Protein AF-U6DVC5-F1 (afdb_monomer_lite)

Foldseek 3Di:
DDPVCCPVDPVVNVVVCVVVPNDPVPDDPPPPDDDDDDDDDDDDPPPPCDPVNVVVVVVVVVVCCVVPPDPVVDDDDDDPQCVPHDDPDDVVVCVVVVD

InterPro domains:
  IPR000536 Nuclear hormone receptor, ligand-binding domain [PS51843] (52-99)
  IPR001628 Zinc finger, nuclear hormone receptor-type [PF00105] (1-24)
  IPR001628 Zinc finger, nuclear hormone receptor-type [PS51030] (1-29)
  IPR003078 Retinoic acid receptor [PR01292] (23-36)
  IPR003078 Retinoic acid receptor [PR01292] (45-69)
  IPR003078 Retinoic acid receptor [PR01292] (70-86)
  IPR003078 Retinoic acid receptor [PR01292] (92-99)
  IPR013088 Zinc finger, NHR/GATA-type [G3DSA:3.30.50.10] (1-49)
  IPR035500 Nuclear hormone receptor-like domain superfamily [G3DSA:1.10.565.10] (50-99)
  IPR035500 Nuclear hormone receptor-like domain superfamily [SSF48508] (23-89)

Radius of gyration: 23.31 Å; chains: 1; bounding box: 37×38×64 Å

Sequence (99 aa):
INKVTRNRCQYCRLQKCFEVGMSKESVRNDRNKKKKEAPKPECSESYTLTPEVGELIEKVRKAHQETFPALCQLGKYTTNNSSEQRVSLDIDLWDKFSE

Organism: Neovison vison (NCBI:txid452646)

pLDDT: mean 85.16, std 17.82, range [38.69, 98.31]

Structure (mmCIF, N/CA/C/O backbone):
data_AF-U6DVC5-F1
#
_entry.id   AF-U6DVC5-F1
#
loop_
_atom_site.group_PDB
_atom_site.id
_atom_site.type_symbol
_atom_site.label_atom_id
_atom_site.label_alt_id
_atom_site.label_comp_id
_atom_site.label_asym_id
_atom_site.label_entity_id
_atom_site.label_seq_id
_atom_site.pdbx_PDB_ins_code
_atom_site.Cartn_x
_atom_site.Cartn_y
_atom_site.Cartn_z
_atom_site.occupancy
_atom_site.B_iso_or_equiv
_atom_site.auth_seq_id
_atom_site.auth_comp_id
_atom_site.auth_asym_id
_atom_site.auth_atom_id
_atom_site.pdbx_PDB_model_num
ATOM 1 N N . ILE A 1 1 ? -18.863 11.795 18.314 1.00 87.81 1 ILE A N 1
ATOM 2 C CA . ILE A 1 1 ? -18.587 10.884 19.455 1.00 87.81 1 ILE A CA 1
ATOM 3 C C . ILE A 1 1 ? -18.697 11.672 20.754 1.00 87.81 1 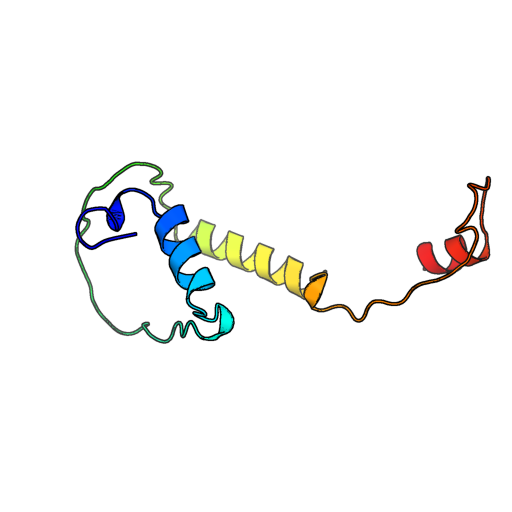ILE A C 1
ATOM 5 O O . ILE A 1 1 ? -17.981 12.651 20.902 1.00 87.81 1 ILE A O 1
ATOM 9 N N . ASN A 1 2 ? -19.597 11.290 21.662 1.00 89.38 2 ASN A N 1
ATOM 10 C CA . ASN A 1 2 ? -19.771 11.941 22.970 1.00 89.38 2 ASN A CA 1
ATOM 11 C C . ASN A 1 2 ? -19.732 10.905 24.113 1.00 89.38 2 ASN A C 1
ATOM 13 O O . ASN A 1 2 ? -19.668 9.704 23.850 1.00 89.38 2 ASN A O 1
ATOM 17 N N . LYS A 1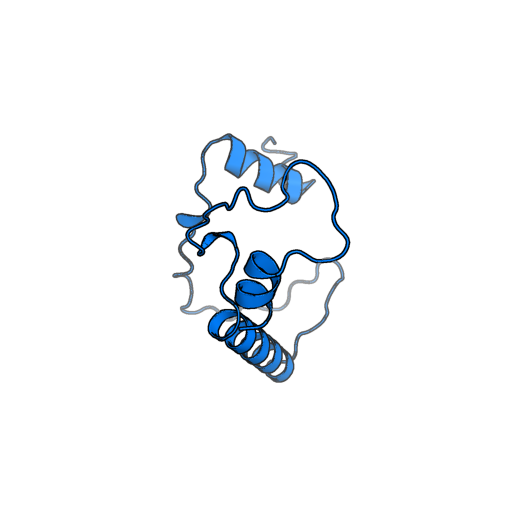 3 ? -19.760 11.350 25.380 1.00 89.75 3 LYS A N 1
ATOM 18 C CA . LYS A 1 3 ? -19.584 10.487 26.571 1.00 89.75 3 LYS A CA 1
ATOM 19 C C . LYS A 1 3 ? -20.498 9.254 26.580 1.00 89.75 3 LYS A C 1
ATOM 21 O O . LYS A 1 3 ? -20.047 8.183 26.974 1.00 89.75 3 LYS A O 1
ATOM 26 N N . VAL A 1 4 ? -21.740 9.401 26.122 1.00 91.75 4 VAL A N 1
ATOM 27 C CA . VAL A 1 4 ? -22.760 8.340 26.122 1.00 91.75 4 VAL A CA 1
ATOM 28 C C . VAL A 1 4 ? -22.612 7.419 24.909 1.00 91.75 4 VAL A C 1
ATOM 30 O O . VAL A 1 4 ? -22.729 6.205 25.023 1.00 91.75 4 VAL A O 1
ATOM 33 N N . THR A 1 5 ? -22.300 7.979 23.740 1.00 90.81 5 THR A N 1
ATOM 34 C CA . THR A 1 5 ? -22.298 7.243 22.460 1.00 90.81 5 THR A CA 1
ATOM 35 C C . THR A 1 5 ? -20.931 6.698 22.050 1.00 90.81 5 THR A C 1
ATOM 37 O O . THR A 1 5 ? -20.828 6.004 21.040 1.00 90.81 5 THR A O 1
ATOM 40 N N . ARG A 1 6 ? -19.867 6.981 22.813 1.00 90.56 6 ARG A N 1
ATOM 41 C CA . ARG A 1 6 ? -18.479 6.672 22.421 1.00 90.56 6 ARG A CA 1
ATOM 42 C C . ARG A 1 6 ? -18.174 5.202 22.137 1.00 90.56 6 ARG A C 1
ATOM 44 O O . ARG A 1 6 ? -17.233 4.939 21.402 1.00 90.56 6 ARG A O 1
ATOM 51 N N . ASN A 1 7 ? -18.938 4.270 22.702 1.00 92.19 7 ASN A N 1
ATOM 52 C CA . ASN A 1 7 ? -18.729 2.830 22.520 1.00 92.19 7 ASN A CA 1
ATOM 53 C C . ASN A 1 7 ? -19.692 2.203 21.499 1.00 92.19 7 ASN A C 1
ATOM 55 O O . ASN A 1 7 ? -19.617 1.007 21.260 1.00 92.19 7 ASN A O 1
ATOM 59 N N . ARG A 1 8 ? -20.589 2.993 20.891 1.00 94.81 8 ARG A N 1
ATOM 60 C CA . ARG A 1 8 ? -21.619 2.477 19.978 1.00 94.81 8 ARG A CA 1
ATOM 61 C C . ARG A 1 8 ? -21.057 2.007 18.634 1.00 94.81 8 ARG A C 1
ATOM 63 O O . ARG A 1 8 ? -21.640 1.132 18.013 1.00 94.81 8 ARG A O 1
ATOM 70 N N . CYS A 1 9 ? -19.950 2.589 18.176 1.00 93.88 9 CYS A N 1
ATOM 71 C CA . CYS A 1 9 ? -19.269 2.175 16.952 1.00 93.88 9 CYS A CA 1
ATOM 72 C C . CYS A 1 9 ? -17.759 2.398 17.087 1.00 93.88 9 CYS A C 1
ATOM 74 O O . CYS A 1 9 ? -17.308 3.527 17.308 1.00 93.88 9 CYS A O 1
ATOM 76 N N . GLN A 1 10 ? -16.983 1.321 16.947 1.00 93.44 10 GLN A N 1
ATOM 77 C CA . GLN A 1 10 ? -15.521 1.357 17.045 1.00 93.44 10 GLN A CA 1
ATOM 78 C C . GLN A 1 10 ? -14.902 2.189 15.914 1.00 93.44 10 GLN A C 1
ATOM 80 O O . GLN A 1 10 ? -14.058 3.043 16.186 1.00 93.44 10 GLN A O 1
ATOM 85 N N . TYR A 1 11 ? -15.386 2.021 14.677 1.00 94.69 11 TYR A N 1
ATOM 86 C CA . TYR A 1 11 ? -14.941 2.805 13.522 1.00 94.69 11 TYR A CA 1
ATOM 87 C C . TYR A 1 11 ? -15.171 4.307 13.733 1.00 94.69 11 TYR A C 1
ATOM 89 O O . TYR A 1 11 ? -14.234 5.089 13.617 1.00 94.69 11 TYR A O 1
ATOM 97 N N . CYS A 1 12 ? -16.372 4.723 14.155 1.00 94.12 12 CYS A N 1
ATOM 98 C CA . CYS A 1 12 ? -16.662 6.140 14.408 1.00 94.12 12 CYS A CA 1
ATOM 99 C C . CYS A 1 12 ? -15.790 6.734 15.525 1.00 94.12 12 CYS A C 1
ATOM 101 O O . CYS A 1 12 ? -15.471 7.923 15.499 1.00 94.12 12 CYS A O 1
ATOM 103 N N . ARG A 1 13 ? -15.414 5.928 16.525 1.00 94.69 13 ARG A N 1
ATOM 104 C CA . ARG A 1 13 ? -14.493 6.357 17.581 1.00 94.69 13 ARG A CA 1
ATOM 105 C C . ARG A 1 13 ? -13.082 6.561 17.037 1.00 94.69 13 ARG A C 1
ATOM 107 O O . ARG A 1 13 ? -12.497 7.605 17.305 1.00 94.69 13 ARG A O 1
ATOM 114 N N . LEU A 1 14 ? -12.568 5.594 16.279 1.00 92.88 14 LEU A N 1
ATOM 115 C CA . LEU A 1 14 ? -11.237 5.659 15.678 1.00 92.88 14 LEU A CA 1
ATOM 116 C C . LEU A 1 14 ? -11.131 6.799 14.654 1.00 92.88 14 LEU A C 1
ATOM 118 O O . LEU A 1 14 ? -10.180 7.573 14.703 1.00 92.88 14 LEU A O 1
ATOM 122 N N . GLN A 1 15 ? -12.145 6.970 13.806 1.00 93.88 15 GLN A N 1
ATOM 123 C CA . GLN A 1 15 ? -12.236 8.083 12.861 1.00 93.88 15 GLN A CA 1
ATOM 124 C C . GLN A 1 15 ? -12.139 9.428 13.587 1.00 93.88 15 GLN A C 1
ATOM 126 O O . GLN A 1 15 ? -11.351 10.288 13.198 1.00 93.88 15 GLN A O 1
ATOM 131 N N . LYS A 1 16 ? -12.862 9.588 14.709 1.00 94.12 16 LYS A N 1
ATOM 132 C CA . LYS A 1 16 ? -12.789 10.823 15.495 1.00 94.12 16 LYS A CA 1
ATOM 133 C C . LYS A 1 16 ? -11.402 11.066 16.089 1.00 94.12 16 LYS A C 1
ATOM 135 O O . LYS A 1 16 ? -10.999 12.219 16.191 1.00 94.12 16 LYS A O 1
ATOM 140 N N . CYS A 1 17 ? -10.684 10.015 16.488 1.00 93.25 17 CYS A N 1
ATOM 141 C CA . CYS A 1 17 ? -9.302 10.126 16.958 1.00 93.25 17 CYS A CA 1
ATOM 142 C C . CYS A 1 17 ? -8.384 10.701 15.870 1.00 93.25 17 CYS A C 1
ATOM 144 O O . CYS A 1 17 ? -7.619 11.621 16.154 1.00 93.25 17 CYS A O 1
ATOM 146 N N . PHE A 1 18 ? -8.504 10.226 14.628 1.00 94.19 18 PHE A N 1
ATOM 147 C CA . PHE A 1 18 ? -7.728 10.772 13.512 1.00 94.19 18 PHE A CA 1
ATOM 148 C C . PHE A 1 18 ? -8.130 12.212 13.166 1.00 94.19 18 PHE A C 1
ATOM 150 O O . PHE A 1 18 ? -7.257 13.055 12.989 1.00 94.19 18 PHE A O 1
ATOM 157 N N . GLU A 1 19 ? -9.427 12.533 13.158 1.00 95.44 19 GLU A N 1
ATOM 158 C CA . GLU A 1 19 ? -9.918 13.898 12.891 1.00 95.44 19 GLU A CA 1
ATOM 159 C C . GLU A 1 19 ? -9.378 14.949 13.868 1.00 95.44 19 GLU A C 1
ATOM 161 O O . GLU A 1 19 ? -9.186 16.099 13.486 1.00 95.44 19 GLU A O 1
ATOM 166 N N . VAL A 1 20 ? -9.159 14.584 15.137 1.00 94.69 20 VAL A N 1
ATOM 167 C CA . VAL A 1 20 ? -8.604 15.507 16.144 1.00 94.69 20 VAL A CA 1
ATOM 168 C C . VAL A 1 20 ? -7.070 15.539 16.146 1.00 94.69 20 VAL A C 1
ATOM 170 O O . VAL A 1 20 ? -6.480 16.138 17.041 1.00 94.69 20 VAL A O 1
ATOM 173 N N . GLY A 1 21 ? -6.422 14.899 15.167 1.00 93.44 21 GLY A N 1
ATOM 174 C CA . GLY A 1 21 ? -4.973 14.946 14.973 1.00 93.44 21 GLY A CA 1
ATOM 175 C C . GLY A 1 21 ? -4.177 13.919 15.779 1.00 93.44 21 GLY A C 1
ATOM 176 O O . GLY A 1 21 ? -2.973 14.094 15.956 1.00 93.44 21 GLY A O 1
ATOM 177 N N . MET A 1 22 ? -4.801 12.842 16.278 1.00 93.75 22 MET A N 1
ATOM 178 C CA . MET A 1 22 ? -4.021 11.742 16.859 1.00 93.75 22 MET A CA 1
ATOM 179 C C . MET A 1 22 ? -3.212 11.048 15.758 1.00 93.75 22 MET A C 1
ATOM 181 O O . MET A 1 22 ? -3.782 10.494 14.819 1.00 93.75 22 MET A O 1
ATOM 185 N N . SER A 1 23 ? -1.885 11.052 15.886 1.00 89.69 23 SER A N 1
ATOM 186 C CA . SER A 1 23 ? -0.985 10.356 14.959 1.00 89.69 23 SER A CA 1
ATOM 187 C C . SER A 1 23 ? -1.052 8.842 15.172 1.00 89.69 23 SER A C 1
ATOM 189 O O . SER A 1 23 ? -0.957 8.346 16.299 1.00 89.69 23 SER A O 1
ATOM 191 N N . LYS A 1 24 ? -1.173 8.103 14.064 1.00 87.25 24 LYS A N 1
ATOM 192 C CA . LYS A 1 24 ? -1.134 6.635 14.045 1.00 87.25 24 LYS A CA 1
ATOM 193 C C . LYS A 1 24 ? 0.248 6.110 14.450 1.00 87.25 24 LYS A C 1
ATOM 195 O O . LYS A 1 24 ? 0.357 5.079 15.103 1.00 87.25 24 LYS A O 1
ATOM 200 N N . GLU A 1 25 ? 1.291 6.844 14.092 1.00 84.06 25 GLU A N 1
ATOM 201 C CA . GLU A 1 25 ? 2.702 6.521 14.309 1.00 84.06 25 GLU A CA 1
ATOM 202 C C . GLU A 1 25 ? 3.116 6.721 15.775 1.00 84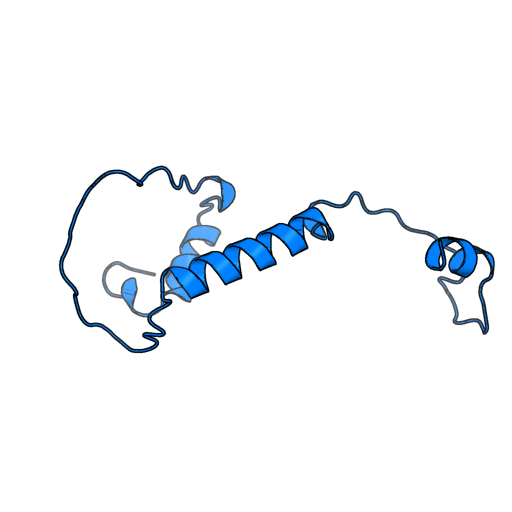.06 25 GLU A C 1
ATOM 204 O O . GLU A 1 25 ? 4.076 6.118 16.243 1.00 84.06 25 GLU A O 1
ATOM 209 N N . SER A 1 26 ? 2.365 7.535 16.526 1.00 81.56 26 SER A N 1
ATOM 210 C CA . SER A 1 26 ? 2.619 7.822 17.945 1.00 81.56 26 SER A CA 1
ATOM 211 C C . SER A 1 26 ? 2.112 6.729 18.899 1.00 81.56 26 SER A C 1
ATOM 213 O O . SER A 1 26 ? 2.276 6.839 20.118 1.00 81.56 26 SER A O 1
ATOM 215 N N . VAL A 1 27 ? 1.488 5.669 18.373 1.00 78.19 27 VAL A N 1
ATOM 216 C CA . VAL A 1 27 ? 1.021 4.529 19.169 1.00 78.19 27 VAL A CA 1
ATOM 217 C C . VAL A 1 27 ? 2.226 3.710 19.633 1.00 78.19 27 VAL A C 1
ATOM 219 O O . VAL A 1 27 ? 2.795 2.919 18.887 1.00 78.19 27 VAL A O 1
ATOM 222 N N . ARG A 1 28 ? 2.610 3.879 20.900 1.00 75.12 28 ARG A N 1
ATOM 223 C CA . ARG A 1 28 ? 3.636 3.055 21.547 1.00 75.12 28 ARG A CA 1
ATOM 224 C C . ARG A 1 28 ? 3.038 1.734 22.020 1.00 75.12 28 ARG A C 1
ATOM 226 O O . ARG A 1 28 ? 2.104 1.732 22.820 1.00 75.12 28 ARG A O 1
ATOM 233 N N . ASN A 1 29 ? 3.608 0.615 21.577 1.00 61.97 29 ASN A N 1
ATOM 234 C CA . ASN A 1 29 ? 3.202 -0.730 21.999 1.00 61.97 29 ASN A CA 1
ATOM 235 C C . ASN A 1 29 ? 3.949 -1.210 23.266 1.00 61.97 29 ASN A C 1
ATOM 237 O O . ASN A 1 29 ? 4.055 -2.402 23.528 1.00 61.97 29 ASN A O 1
ATOM 241 N N . ASP A 1 30 ? 4.470 -0.287 24.082 1.00 58.12 30 ASP A N 1
ATOM 242 C CA . ASP A 1 30 ? 5.360 -0.587 25.220 1.00 58.12 30 ASP A CA 1
ATOM 243 C C . ASP A 1 30 ? 4.660 -1.250 26.424 1.00 58.12 30 ASP A C 1
ATOM 245 O O . ASP A 1 30 ? 5.252 -1.437 27.489 1.00 58.12 30 ASP A O 1
ATOM 249 N N . ARG A 1 31 ? 3.388 -1.637 26.296 1.00 58.00 31 ARG A N 1
ATOM 250 C CA . ARG A 1 31 ? 2.621 -2.280 27.371 1.00 58.00 31 ARG A CA 1
ATOM 251 C C . ARG A 1 31 ? 2.714 -3.806 27.336 1.00 58.00 31 ARG A C 1
ATOM 253 O O . ARG A 1 31 ? 1.723 -4.499 27.528 1.00 58.00 31 ARG A O 1
ATOM 260 N N . ASN A 1 32 ? 3.931 -4.337 27.250 1.00 59.28 32 ASN A N 1
ATOM 261 C CA . ASN A 1 32 ? 4.195 -5.743 27.555 1.00 59.28 32 ASN A CA 1
ATOM 262 C C . ASN A 1 32 ? 5.038 -5.882 28.827 1.00 59.28 32 ASN A C 1
ATOM 264 O O . ASN A 1 32 ? 6.219 -6.213 28.783 1.00 59.28 32 ASN A O 1
ATOM 268 N N . LYS A 1 33 ? 4.398 -5.703 29.993 1.00 54.12 33 LYS A N 1
ATOM 269 C CA . LYS A 1 33 ? 4.786 -6.431 31.213 1.00 54.12 33 LYS A CA 1
ATOM 270 C C . LYS A 1 33 ? 3.627 -6.539 32.212 1.00 54.12 33 LYS A C 1
ATOM 272 O O . LYS A 1 33 ? 3.228 -5.563 32.833 1.00 54.12 33 LYS A O 1
ATOM 277 N N . LYS A 1 34 ? 3.197 -7.793 32.400 1.00 53.53 34 LYS A N 1
ATOM 278 C CA . LYS A 1 34 ? 2.433 -8.359 33.527 1.00 53.53 34 LYS A CA 1
ATOM 279 C C . LYS A 1 34 ? 0.999 -7.847 33.722 1.00 53.53 34 LYS A C 1
ATOM 281 O O . LYS A 1 34 ? 0.788 -6.823 34.358 1.00 53.53 34 LYS A O 1
ATOM 286 N N . LYS A 1 35 ? 0.026 -8.687 33.350 1.00 45.22 35 LYS A N 1
ATOM 287 C CA . LYS A 1 35 ? -1.084 -9.107 34.230 1.00 45.22 35 LYS A CA 1
ATOM 288 C C . LYS A 1 35 ? -1.799 -10.323 33.627 1.00 45.22 35 LYS A C 1
ATOM 290 O O . LYS A 1 35 ? -2.275 -10.265 32.502 1.00 45.22 35 LYS A O 1
ATOM 295 N N . LYS A 1 36 ? -1.843 -11.425 34.388 1.00 60.56 36 LYS A N 1
ATOM 296 C CA . LYS A 1 36 ? -2.867 -12.468 34.236 1.00 60.56 36 LYS A CA 1
ATOM 297 C C . LYS A 1 36 ? -4.214 -11.780 34.466 1.00 60.56 36 LYS A C 1
ATOM 299 O O . LYS A 1 36 ? -4.405 -11.281 35.569 1.00 60.56 36 LYS A O 1
ATOM 304 N N . GLU A 1 37 ? -5.125 -11.775 33.501 1.00 43.84 37 GLU A N 1
ATOM 305 C CA . GLU A 1 37 ? -6.542 -11.537 33.793 1.00 43.84 37 GLU A CA 1
ATOM 306 C C . GLU A 1 37 ? -7.441 -12.495 33.011 1.00 43.84 37 GLU A C 1
ATOM 308 O O . GLU A 1 37 ? -7.160 -12.874 31.877 1.00 43.84 37 GLU A O 1
ATOM 313 N N . ALA A 1 38 ? -8.473 -12.930 33.731 1.00 46.69 38 ALA A N 1
ATOM 314 C CA . ALA A 1 38 ? -9.448 -13.966 33.434 1.00 46.69 38 ALA A CA 1
ATOM 315 C C . ALA A 1 38 ? -10.299 -13.679 32.177 1.00 46.69 38 ALA A C 1
ATOM 317 O O . ALA A 1 38 ? -10.432 -12.520 31.777 1.00 46.69 38 ALA A O 1
ATOM 318 N N . PRO A 1 39 ? -10.924 -14.709 31.572 1.00 41.75 39 PRO A N 1
ATOM 319 C CA . PRO A 1 39 ? -11.717 -14.530 30.364 1.00 41.75 39 PRO A CA 1
ATOM 320 C C . PRO A 1 39 ? -13.013 -13.773 30.687 1.00 41.75 39 PRO A C 1
ATOM 322 O O . PRO A 1 39 ? -13.845 -14.247 31.459 1.00 41.75 39 PRO A O 1
ATOM 325 N N . LYS A 1 40 ? -13.192 -12.591 30.086 1.00 41.41 40 LYS A N 1
ATOM 326 C CA . LYS A 1 40 ? -14.500 -11.929 29.976 1.00 41.41 40 LYS A CA 1
ATOM 327 C C . LYS A 1 40 ? -15.134 -12.293 28.630 1.00 41.41 40 LYS A C 1
ATOM 329 O O . LYS A 1 40 ? -14.437 -12.221 27.619 1.00 41.41 40 LYS A O 1
ATOM 334 N N . PRO A 1 41 ? -16.427 -12.651 28.597 1.00 50.78 41 PRO A N 1
ATOM 335 C CA . PRO A 1 41 ? -17.113 -13.000 27.365 1.00 50.78 41 PRO A CA 1
ATOM 336 C C . PRO A 1 41 ? -17.770 -11.750 26.774 1.00 50.78 41 PRO A C 1
ATOM 338 O O . PRO A 1 41 ? -18.690 -11.240 27.394 1.00 50.78 41 PRO A O 1
ATOM 341 N N . GLU A 1 42 ? -17.354 -11.275 25.594 1.00 40.97 42 GLU A N 1
ATOM 342 C CA . GLU A 1 42 ? -18.222 -10.474 24.711 1.00 40.97 42 GLU A CA 1
ATOM 343 C C . GLU A 1 42 ? -17.915 -10.724 23.220 1.00 40.97 42 GLU A C 1
ATOM 345 O O . GLU A 1 42 ? -16.812 -10.488 22.739 1.00 40.97 42 GLU A O 1
ATOM 350 N N . CYS A 1 43 ? -18.960 -11.197 22.530 1.00 38.69 43 CYS A N 1
ATOM 351 C CA . CYS A 1 43 ? -19.288 -11.070 21.106 1.00 38.69 43 CYS A CA 1
ATOM 352 C C . CYS A 1 43 ? -18.261 -11.516 20.037 1.00 38.69 43 CYS A C 1
ATOM 354 O O . CYS A 1 43 ? -17.644 -10.693 19.369 1.00 38.69 43 CYS A O 1
ATOM 356 N N . SER A 1 44 ? -18.197 -12.842 19.839 1.00 49.69 44 SER A N 1
ATOM 357 C CA . SER A 1 44 ? -18.130 -13.580 18.554 1.00 49.69 44 SER A CA 1
ATOM 358 C C . SER A 1 44 ? -17.594 -12.797 17.344 1.00 49.69 44 SER A C 1
ATOM 360 O O . SER A 1 44 ? -18.358 -12.190 16.602 1.00 49.69 44 SER A O 1
ATOM 362 N N . GLU A 1 45 ? -16.285 -12.776 17.125 1.00 44.12 45 GLU A N 1
ATOM 363 C CA . GLU A 1 45 ? -15.621 -13.777 16.284 1.00 44.12 45 GLU A CA 1
ATOM 364 C C . GLU A 1 45 ? -14.417 -14.362 17.042 1.00 44.12 45 GLU A C 1
ATOM 366 O O . GLU A 1 45 ? -13.275 -13.939 16.883 1.00 44.12 45 GLU A O 1
ATOM 371 N N . SER A 1 46 ? -14.664 -15.312 17.951 1.00 49.41 46 SER A N 1
ATOM 372 C CA . SER A 1 46 ? -13.585 -15.979 18.685 1.00 49.41 46 SER A CA 1
ATOM 373 C C . SER A 1 46 ? -12.945 -17.058 17.812 1.00 49.41 46 SER A C 1
ATOM 375 O O . SER A 1 46 ? -13.061 -18.252 18.098 1.00 49.41 46 SER A O 1
ATOM 377 N N . TYR A 1 47 ? -12.253 -16.658 16.746 1.00 62.66 47 TYR A N 1
ATOM 378 C CA . TYR A 1 47 ? -11.189 -17.511 16.240 1.00 62.66 47 TYR A CA 1
ATOM 379 C C . TYR A 1 47 ? -10.100 -17.469 17.316 1.00 62.66 47 TYR A C 1
ATOM 381 O O . TYR A 1 47 ? -9.345 -16.510 17.468 1.00 62.66 47 TYR A O 1
ATOM 389 N N . THR A 1 48 ? -10.105 -18.473 18.188 1.00 69.88 48 THR A N 1
ATOM 390 C CA . THR A 1 48 ? -9.003 -18.657 19.124 1.00 69.88 48 THR A CA 1
ATOM 391 C C . THR A 1 48 ? -7.796 -19.025 18.273 1.00 69.88 48 THR A C 1
ATOM 393 O O . THR A 1 48 ? -7.629 -20.172 17.871 1.00 69.88 48 THR A O 1
ATOM 396 N N . LEU A 1 49 ? -6.984 -18.027 17.906 1.00 77.44 49 LEU A N 1
ATOM 397 C CA . LEU A 1 49 ? -5.689 -18.294 17.295 1.00 77.44 49 LEU A CA 1
ATOM 398 C C . LEU A 1 49 ? -4.899 -19.113 18.300 1.00 77.44 49 LEU A C 1
ATOM 400 O O . LEU A 1 49 ? -4.563 -18.626 19.384 1.00 77.44 49 LEU A O 1
ATOM 404 N N . THR A 1 50 ? -4.611 -20.360 17.948 1.00 88.50 50 THR A N 1
ATOM 405 C CA . THR A 1 50 ? -3.623 -21.114 18.702 1.00 88.50 50 THR A CA 1
ATOM 406 C C . THR A 1 50 ? -2.283 -20.380 18.590 1.00 88.50 50 THR A C 1
ATOM 408 O O . THR A 1 50 ? -2.020 -19.720 17.574 1.00 88.50 50 THR A O 1
ATOM 411 N N . PRO A 1 51 ? -1.415 -20.469 19.612 1.00 90.38 51 PRO A N 1
ATOM 412 C CA . PRO A 1 51 ? -0.083 -19.872 19.549 1.00 90.38 51 PRO A CA 1
ATOM 413 C C . PRO A 1 51 ? 0.691 -20.288 18.289 1.00 90.38 51 PRO A C 1
ATOM 415 O O . PRO A 1 51 ? 1.363 -19.463 17.679 1.00 90.38 51 PRO A O 1
ATOM 418 N N . GLU A 1 52 ? 0.513 -21.538 17.857 1.00 92.94 52 GLU A N 1
ATOM 419 C CA . GLU A 1 52 ? 1.118 -22.109 16.649 1.00 92.94 52 GLU A CA 1
ATOM 420 C C . GLU A 1 52 ? 0.640 -21.417 15.362 1.00 92.94 52 GLU A C 1
ATOM 422 O O . GLU A 1 52 ? 1.454 -21.038 14.520 1.00 92.94 52 GLU A O 1
ATOM 427 N N . VAL A 1 53 ? -0.672 -21.192 15.213 1.00 93.19 53 VAL A N 1
ATOM 428 C CA . VAL A 1 53 ? -1.223 -20.475 14.049 1.00 93.19 53 VAL A CA 1
ATOM 429 C C . VAL A 1 53 ? -0.780 -19.011 14.065 1.00 93.19 53 VAL A C 1
ATOM 431 O O . VAL A 1 53 ? -0.450 -18.460 13.016 1.00 93.19 53 VAL A O 1
ATOM 434 N N . GLY A 1 54 ? -0.710 -18.385 15.244 1.00 92.25 54 GLY A N 1
ATOM 435 C CA . GLY A 1 54 ? -0.172 -17.031 15.395 1.00 92.25 54 GLY A CA 1
ATOM 436 C C . GLY A 1 54 ? 1.284 -16.918 14.932 1.00 92.25 54 GLY A C 1
ATOM 437 O O . GLY A 1 54 ? 1.630 -15.983 14.210 1.00 92.25 54 GLY A O 1
ATOM 438 N N . GLU A 1 55 ? 2.125 -17.894 15.284 1.00 95.31 55 GLU A N 1
ATOM 439 C CA . GLU A 1 55 ? 3.520 -17.951 14.836 1.00 95.31 55 GLU A CA 1
ATOM 440 C C . GLU A 1 55 ? 3.626 -18.142 13.317 1.00 95.31 55 GLU A C 1
ATOM 442 O O . GLU A 1 55 ? 4.439 -17.485 12.664 1.00 95.31 55 GLU A O 1
ATOM 447 N N . LEU A 1 56 ? 2.786 -19.002 12.735 1.00 96.12 56 LEU A N 1
ATOM 448 C CA . LEU A 1 56 ? 2.740 -19.203 11.288 1.00 96.12 56 LEU A CA 1
ATOM 449 C C . LEU A 1 56 ? 2.351 -17.916 10.547 1.00 96.12 56 LEU A C 1
ATOM 451 O O . LEU A 1 56 ? 3.023 -17.543 9.584 1.00 96.12 56 LEU A O 1
ATOM 455 N N . ILE A 1 57 ? 1.310 -17.216 11.011 1.00 96.00 57 ILE A N 1
ATOM 456 C CA . ILE A 1 57 ? 0.887 -15.928 10.443 1.00 96.00 57 ILE A CA 1
ATOM 457 C C . ILE A 1 57 ? 2.047 -14.933 10.480 1.00 96.00 57 ILE A C 1
ATOM 459 O O . ILE A 1 57 ? 2.326 -14.278 9.478 1.00 96.00 57 ILE A O 1
ATOM 463 N N . GLU A 1 58 ? 2.752 -14.842 11.608 1.00 96.25 58 GLU A N 1
ATOM 464 C CA . GLU A 1 58 ? 3.866 -13.911 11.764 1.00 96.25 58 GLU A CA 1
ATOM 465 C C . GLU A 1 58 ? 5.046 -14.255 10.845 1.00 96.25 58 GLU A C 1
ATOM 467 O O . GLU A 1 58 ? 5.606 -13.361 10.207 1.00 96.25 58 GLU A O 1
ATOM 472 N N . LYS A 1 59 ? 5.381 -15.544 10.699 1.00 97.94 59 LYS A N 1
ATOM 473 C CA . LYS A 1 59 ? 6.415 -16.009 9.760 1.00 97.94 59 LYS A CA 1
ATOM 474 C C . LYS A 1 59 ? 6.081 -15.634 8.319 1.00 97.94 59 LYS A C 1
ATOM 476 O O . LYS A 1 59 ? 6.928 -15.071 7.630 1.00 97.94 59 LYS A O 1
ATOM 481 N N . VAL A 1 60 ? 4.852 -15.902 7.874 1.00 98.25 60 VAL A N 1
ATOM 482 C CA . VAL A 1 60 ? 4.406 -15.579 6.508 1.00 98.25 60 VAL A CA 1
ATOM 483 C C . VAL A 1 60 ? 4.379 -14.068 6.288 1.00 98.25 60 VAL A C 1
ATOM 485 O O . VAL A 1 60 ? 4.910 -13.579 5.291 1.00 98.25 60 VAL A O 1
ATOM 488 N N . ARG A 1 61 ? 3.821 -13.311 7.241 1.00 97.44 61 ARG A N 1
ATOM 489 C CA . ARG A 1 61 ? 3.776 -11.844 7.201 1.00 97.44 61 ARG A CA 1
ATOM 490 C C . ARG A 1 61 ? 5.180 -11.253 7.080 1.00 97.44 61 ARG A C 1
ATOM 492 O O . ARG A 1 61 ? 5.388 -10.352 6.270 1.00 97.44 61 ARG A O 1
ATOM 499 N N . LYS A 1 62 ? 6.132 -11.756 7.870 1.00 97.69 62 LYS A N 1
ATOM 500 C CA . LYS A 1 62 ? 7.527 -11.311 7.851 1.00 97.69 62 LYS A CA 1
ATOM 501 C C . LYS A 1 62 ? 8.208 -11.651 6.525 1.00 97.69 62 LYS A C 1
ATOM 503 O O . LYS A 1 62 ? 8.738 -10.747 5.891 1.00 97.69 62 LYS A O 1
ATOM 508 N N . ALA A 1 63 ? 8.116 -12.901 6.070 1.00 98.31 63 ALA A N 1
ATOM 509 C CA . ALA A 1 63 ? 8.698 -13.322 4.796 1.00 98.31 63 ALA A CA 1
ATOM 510 C C . ALA A 1 63 ? 8.167 -12.487 3.617 1.00 98.31 63 ALA A C 1
ATOM 512 O O . ALA A 1 63 ? 8.943 -12.062 2.764 1.00 98.31 63 ALA A O 1
ATOM 513 N N . HIS A 1 64 ? 6.864 -12.180 3.598 1.00 98.31 64 HIS A N 1
ATOM 514 C CA . HIS A 1 64 ? 6.273 -11.292 2.596 1.00 98.31 64 HIS A CA 1
ATOM 515 C C . HIS A 1 64 ? 6.863 -9.877 2.654 1.00 98.31 64 HIS A C 1
ATOM 517 O O . HIS A 1 64 ? 7.260 -9.346 1.627 1.00 98.31 64 HIS A O 1
ATOM 523 N N . GLN A 1 65 ? 6.970 -9.274 3.842 1.00 97.00 65 GLN A N 1
ATOM 524 C CA . GLN A 1 65 ? 7.517 -7.918 3.986 1.00 97.00 65 GLN A CA 1
ATOM 525 C C . GLN A 1 65 ? 9.003 -7.813 3.627 1.00 97.00 65 GLN A C 1
ATOM 527 O O . GLN A 1 65 ? 9.434 -6.772 3.143 1.00 97.00 65 GLN A O 1
ATOM 532 N N . GLU A 1 66 ? 9.780 -8.867 3.876 1.00 96.50 66 GLU A N 1
ATOM 533 C CA . GLU A 1 66 ? 11.215 -8.907 3.571 1.00 96.50 66 GLU A CA 1
ATOM 534 C C . GLU A 1 66 ? 11.494 -9.139 2.082 1.00 96.50 66 GLU A C 1
ATOM 536 O O . GLU A 1 66 ? 12.510 -8.675 1.573 1.00 96.50 66 GLU A O 1
ATOM 541 N N . THR A 1 67 ? 10.596 -9.832 1.379 1.00 97.62 67 THR A N 1
ATOM 542 C CA . THR A 1 67 ? 10.755 -10.161 -0.049 1.00 97.62 67 THR A CA 1
ATOM 543 C C . THR A 1 67 ? 9.954 -9.251 -0.978 1.00 97.62 67 THR A C 1
ATOM 545 O O . THR A 1 67 ? 10.219 -9.220 -2.177 1.00 97.62 67 THR A O 1
ATOM 548 N N . PHE A 1 68 ? 8.994 -8.492 -0.444 1.00 97.50 68 PHE A N 1
ATOM 549 C CA . PHE A 1 68 ? 8.122 -7.614 -1.213 1.00 97.50 68 PHE A CA 1
ATOM 550 C C . PHE A 1 68 ? 7.860 -6.295 -0.457 1.00 97.50 68 PHE A C 1
ATOM 552 O O . PHE A 1 68 ? 6.956 -6.222 0.385 1.00 97.50 68 PHE A O 1
ATOM 559 N N . PRO A 1 69 ? 8.653 -5.239 -0.719 1.00 96.06 69 PRO A N 1
ATOM 560 C CA . PRO A 1 69 ? 8.514 -3.957 -0.033 1.00 96.06 69 PRO A CA 1
ATOM 561 C C . PRO A 1 69 ? 7.141 -3.320 -0.279 1.00 96.06 69 PRO A C 1
ATOM 563 O O . PRO A 1 69 ? 6.595 -3.346 -1.385 1.00 96.06 69 PRO A O 1
ATOM 566 N N . ALA A 1 70 ? 6.577 -2.699 0.760 1.00 95.62 70 ALA A N 1
ATOM 567 C CA . ALA A 1 70 ? 5.266 -2.067 0.661 1.00 95.62 70 ALA A CA 1
ATOM 568 C C . ALA A 1 70 ? 5.322 -0.797 -0.202 1.00 95.62 70 ALA A C 1
ATOM 570 O O . ALA A 1 70 ? 6.286 -0.037 -0.160 1.00 95.62 70 ALA A O 1
ATOM 571 N N . LEU A 1 71 ? 4.230 -0.483 -0.907 1.00 94.62 71 LEU A N 1
ATOM 572 C CA . LEU A 1 71 ? 4.167 0.661 -1.827 1.00 94.62 71 LEU A CA 1
ATOM 573 C C . LEU A 1 71 ? 4.511 2.017 -1.179 1.00 94.62 71 LEU A C 1
ATOM 575 O O . LEU A 1 71 ? 5.019 2.910 -1.852 1.00 94.62 71 LEU A O 1
ATOM 579 N N . CYS A 1 72 ? 4.217 2.194 0.111 1.00 93.12 72 CYS A N 1
ATOM 580 C CA . CYS A 1 72 ? 4.546 3.415 0.853 1.00 93.12 72 CYS A CA 1
ATOM 581 C C . CYS A 1 72 ? 6.033 3.538 1.224 1.00 93.12 72 CYS A C 1
ATOM 583 O O . CYS A 1 72 ? 6.455 4.612 1.639 1.00 93.12 72 CYS A O 1
ATOM 585 N N . GLN A 1 73 ? 6.807 2.460 1.089 1.00 93.69 73 GLN A N 1
ATOM 586 C CA . GLN A 1 73 ? 8.249 2.418 1.347 1.00 93.69 73 GLN A CA 1
ATOM 587 C C . GLN A 1 73 ? 9.068 2.642 0.066 1.00 93.69 73 GLN A C 1
ATOM 589 O O . GLN A 1 73 ? 10.278 2.833 0.142 1.00 93.69 73 GLN A O 1
ATOM 594 N N . LEU A 1 74 ? 8.425 2.615 -1.107 1.00 96.38 74 LEU A N 1
ATOM 595 C CA . LEU A 1 74 ? 9.086 2.731 -2.403 1.00 96.38 74 LEU A CA 1
ATOM 596 C C . LEU A 1 74 ? 9.217 4.191 -2.853 1.00 96.38 74 LEU A C 1
ATOM 598 O O . LEU A 1 74 ? 8.239 4.942 -2.869 1.00 96.38 74 LEU A O 1
ATOM 602 N N . GLY A 1 75 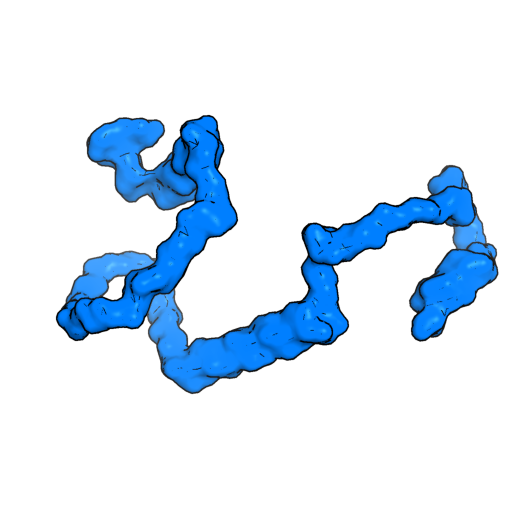? 10.419 4.566 -3.298 1.00 96.56 75 GLY A N 1
ATOM 603 C CA . GLY A 1 75 ? 10.662 5.806 -4.035 1.00 96.56 75 GLY A CA 1
ATOM 604 C C . GLY A 1 75 ? 10.133 5.680 -5.462 1.00 96.56 75 GLY A C 1
ATOM 605 O O . GLY A 1 75 ? 10.728 4.996 -6.289 1.00 96.56 75 GLY A O 1
ATOM 606 N N . LYS A 1 76 ? 8.985 6.300 -5.740 1.00 97.00 76 LYS A N 1
ATOM 607 C CA . LYS A 1 76 ? 8.303 6.181 -7.035 1.00 97.00 76 LYS A CA 1
ATOM 608 C C . LYS A 1 76 ? 8.923 7.119 -8.070 1.00 97.00 76 LYS A C 1
ATOM 610 O O . LYS A 1 76 ? 9.188 8.279 -7.767 1.00 97.00 76 LYS A O 1
ATOM 615 N N . TYR A 1 77 ? 9.064 6.631 -9.295 1.00 96.69 77 TYR A N 1
ATOM 616 C CA . TYR A 1 77 ? 9.424 7.410 -10.478 1.00 96.69 77 TYR A CA 1
ATOM 617 C C . TYR A 1 77 ? 8.492 7.036 -11.637 1.00 96.69 77 TYR A C 1
ATOM 619 O O . TYR A 1 77 ? 7.776 6.036 -11.566 1.00 96.69 77 TYR A O 1
ATOM 627 N N . THR A 1 78 ? 8.466 7.857 -12.683 1.00 96.75 78 THR A N 1
ATOM 628 C CA . THR A 1 78 ? 7.608 7.658 -13.859 1.00 96.75 78 THR A CA 1
ATOM 629 C C . THR A 1 78 ? 8.445 7.546 -15.127 1.00 96.75 78 THR A C 1
ATOM 631 O O . THR A 1 78 ? 9.563 8.052 -15.190 1.00 96.75 78 THR A O 1
ATOM 634 N N . THR A 1 79 ? 7.880 6.910 -16.150 1.00 95.44 79 THR A N 1
ATOM 635 C CA . THR A 1 79 ? 8.396 6.899 -17.522 1.00 95.44 79 THR A CA 1
ATOM 636 C C . THR A 1 79 ? 7.294 7.374 -18.464 1.00 95.44 79 THR A C 1
ATOM 638 O O . THR A 1 79 ? 6.115 7.157 -18.184 1.00 95.44 79 THR A O 1
ATOM 641 N N . ASN A 1 80 ? 7.673 8.022 -19.562 1.00 95.25 80 ASN A N 1
ATOM 642 C CA . ASN A 1 80 ? 6.735 8.532 -20.568 1.00 95.25 80 ASN A CA 1
ATOM 643 C C . ASN A 1 80 ? 6.604 7.582 -21.770 1.00 95.25 80 ASN A C 1
ATOM 645 O O . ASN A 1 80 ? 6.008 7.937 -22.783 1.00 95.25 80 ASN A O 1
ATOM 649 N N . ASN A 1 81 ? 7.207 6.394 -21.698 1.00 92.38 81 ASN A N 1
ATOM 650 C CA . ASN A 1 81 ? 7.249 5.487 -22.831 1.00 92.38 81 ASN A CA 1
ATOM 651 C C . ASN A 1 81 ? 5.863 4.899 -23.131 1.00 92.38 81 ASN A C 1
ATOM 653 O O . ASN A 1 81 ? 5.201 4.384 -22.228 1.00 92.38 81 ASN A O 1
ATOM 657 N N . SER A 1 82 ? 5.412 5.052 -24.378 1.00 93.56 82 SER A N 1
ATOM 658 C CA . SER A 1 82 ? 4.060 4.702 -24.842 1.00 93.56 82 SER A CA 1
ATOM 659 C C . SER A 1 82 ? 2.917 5.141 -23.898 1.00 93.56 82 SER A C 1
ATOM 661 O O . SER A 1 82 ? 1.895 4.459 -23.803 1.00 93.56 82 SER A O 1
ATOM 663 N N . SER A 1 83 ? 3.056 6.274 -23.187 1.00 94.50 83 SER A N 1
ATOM 664 C CA . SER A 1 83 ? 2.071 6.713 -22.179 1.00 94.50 83 SER A CA 1
ATOM 665 C C . SER A 1 83 ? 0.734 7.165 -22.775 1.00 94.50 83 SER A C 1
ATOM 667 O O . SER A 1 83 ? -0.305 7.017 -22.136 1.00 94.50 83 SER A O 1
ATOM 669 N N . GLU A 1 84 ? 0.752 7.694 -24.001 1.00 96.00 84 GLU A 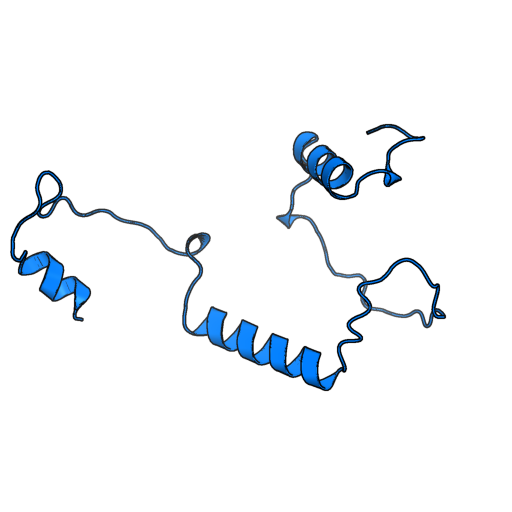N 1
ATOM 670 C CA . GLU A 1 84 ? -0.408 8.342 -24.630 1.00 96.00 84 GLU A CA 1
ATOM 671 C C . GLU A 1 84 ? -1.329 7.368 -25.380 1.00 96.00 84 GLU A C 1
ATOM 673 O O . GLU A 1 84 ? -2.527 7.616 -25.525 1.00 96.00 84 GLU A O 1
ATOM 678 N N . GLN A 1 85 ? -0.792 6.250 -25.875 1.00 95.19 85 GLN A N 1
ATOM 679 C CA . GLN A 1 85 ? -1.545 5.290 -26.678 1.00 95.19 85 GLN A CA 1
ATOM 680 C C . GLN A 1 85 ? -1.007 3.871 -26.497 1.00 95.19 85 GLN A C 1
ATOM 682 O O . GLN A 1 85 ? 0.193 3.645 -26.385 1.00 95.19 85 G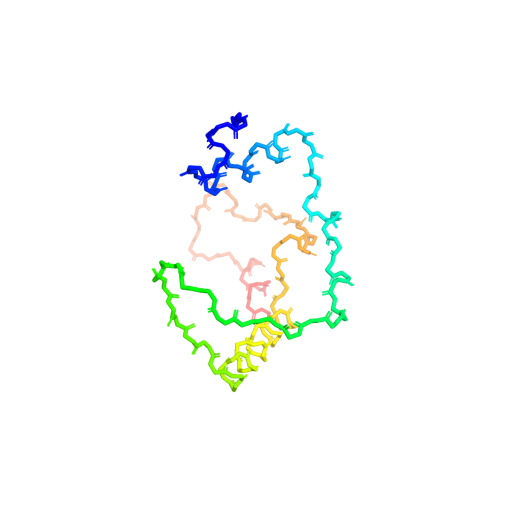LN A O 1
ATOM 687 N N . ARG A 1 86 ? -1.912 2.887 -26.528 1.00 96.81 86 ARG A N 1
ATOM 688 C CA . ARG A 1 86 ? -1.531 1.473 -26.515 1.00 96.81 86 ARG A CA 1
ATOM 689 C C . ARG A 1 86 ? -0.843 1.082 -27.819 1.00 96.81 86 ARG A C 1
ATOM 691 O O . ARG A 1 86 ? -1.375 1.326 -28.900 1.00 96.81 86 ARG A O 1
ATOM 698 N N . VAL A 1 87 ? 0.277 0.388 -27.690 1.00 96.81 87 VAL A N 1
ATOM 699 C CA . VAL A 1 87 ? 1.032 -0.213 -28.793 1.00 96.81 87 VAL A CA 1
ATOM 700 C C . VAL A 1 87 ? 1.037 -1.735 -28.659 1.00 96.81 87 VAL A C 1
ATOM 702 O O . VAL A 1 87 ? 0.703 -2.269 -27.602 1.00 96.81 87 VAL A O 1
ATOM 705 N N . SER A 1 88 ? 1.395 -2.449 -29.730 1.00 97.00 88 SER A N 1
ATOM 706 C CA . SER A 1 88 ? 1.468 -3.917 -29.689 1.00 97.00 88 SER A CA 1
ATOM 707 C C . SER A 1 88 ? 2.583 -4.417 -28.769 1.00 97.00 88 SER A C 1
ATOM 709 O O . SER A 1 88 ? 2.397 -5.419 -28.086 1.00 97.00 88 SER A O 1
ATOM 711 N N . LEU A 1 89 ? 3.739 -3.750 -28.788 1.00 96.81 89 LEU A N 1
ATOM 712 C CA . LEU A 1 89 ? 4.872 -4.030 -27.916 1.00 96.81 89 LEU A CA 1
ATOM 713 C C . LEU A 1 89 ? 5.770 -2.795 -27.858 1.00 96.81 89 LEU A C 1
ATOM 715 O O . LEU A 1 89 ? 6.140 -2.250 -28.896 1.00 96.81 89 LEU A O 1
ATOM 719 N N . ASP A 1 90 ? 6.119 -2.395 -26.644 1.00 96.75 90 ASP A N 1
ATOM 720 C CA . ASP A 1 90 ? 7.138 -1.396 -26.359 1.00 96.75 90 ASP A CA 1
ATOM 721 C C . ASP A 1 90 ? 8.385 -2.128 -25.850 1.00 96.75 90 ASP A C 1
ATOM 723 O O . ASP A 1 90 ? 8.352 -2.746 -24.784 1.00 96.75 90 ASP A O 1
ATOM 727 N N . ILE A 1 91 ? 9.451 -2.127 -26.652 1.00 96.50 91 ILE A N 1
ATOM 728 C CA . ILE A 1 91 ? 10.652 -2.931 -26.389 1.00 96.50 91 ILE A CA 1
ATOM 729 C C . ILE A 1 91 ? 11.403 -2.403 -25.164 1.00 96.50 91 ILE A C 1
ATOM 731 O O . ILE A 1 91 ? 11.826 -3.200 -24.331 1.00 96.50 91 ILE A O 1
ATOM 735 N N . ASP A 1 92 ? 11.518 -1.083 -25.019 1.00 94.94 92 ASP A N 1
ATOM 736 C CA . ASP A 1 92 ? 12.265 -0.467 -23.919 1.00 94.94 92 ASP A CA 1
ATOM 737 C C . ASP A 1 92 ? 11.530 -0.646 -22.581 1.00 94.94 92 ASP A C 1
ATOM 739 O O . ASP A 1 92 ? 12.152 -0.845 -21.536 1.00 94.94 92 ASP A O 1
ATOM 743 N N . LEU A 1 93 ? 10.190 -0.617 -22.598 1.00 96.44 93 LEU A N 1
ATOM 744 C CA . LEU A 1 93 ? 9.397 -0.933 -21.409 1.00 96.44 93 LEU A CA 1
ATOM 745 C C . LEU A 1 93 ? 9.459 -2.430 -21.063 1.00 96.44 93 LEU A C 1
ATOM 747 O O . LEU A 1 93 ? 9.518 -2.780 -19.885 1.00 96.44 93 LEU A O 1
ATOM 751 N N . TRP A 1 94 ? 9.457 -3.309 -22.070 1.00 96.44 94 TRP A N 1
ATOM 752 C CA . TRP A 1 94 ? 9.575 -4.755 -21.872 1.00 96.44 94 TRP A CA 1
ATOM 753 C C . TRP A 1 94 ? 10.940 -5.160 -21.307 1.00 96.44 94 TRP A C 1
ATOM 755 O O . TRP A 1 94 ? 10.986 -5.970 -20.383 1.00 96.44 94 TRP A O 1
ATOM 765 N N . ASP A 1 95 ? 12.032 -4.571 -21.802 1.00 97.12 95 ASP A N 1
ATOM 766 C CA . ASP A 1 95 ? 13.389 -4.779 -21.278 1.00 97.12 95 ASP A CA 1
ATOM 767 C C . ASP A 1 95 ? 13.428 -4.546 -19.762 1.00 97.12 95 ASP A C 1
ATOM 769 O O . ASP A 1 95 ? 13.839 -5.415 -19.004 1.00 97.12 95 ASP A O 1
ATOM 773 N N . LYS A 1 96 ? 12.863 -3.423 -19.304 1.00 96.06 96 LYS A N 1
ATOM 774 C CA . LYS A 1 96 ? 12.807 -3.066 -17.878 1.00 96.06 96 LYS A CA 1
ATOM 775 C C . LYS A 1 96 ? 11.838 -3.912 -17.053 1.00 96.06 96 LYS A C 1
ATOM 777 O O . LYS A 1 96 ? 12.012 -4.019 -15.847 1.00 96.06 96 LYS A O 1
ATOM 782 N N . PHE A 1 97 ? 10.778 -4.438 -17.663 1.00 96.31 97 PHE A N 1
ATOM 783 C CA . PHE A 1 97 ? 9.775 -5.254 -16.973 1.00 96.31 97 PHE A CA 1
ATOM 784 C C . PHE A 1 97 ? 10.185 -6.727 -16.844 1.00 96.31 97 PHE A C 1
ATOM 786 O O . PHE A 1 97 ? 9.743 -7.403 -15.918 1.00 96.31 97 PHE A O 1
ATOM 793 N N . SER A 1 98 ? 10.954 -7.230 -17.810 1.00 96.44 98 SER A N 1
ATOM 794 C CA . SER A 1 98 ? 11.365 -8.636 -17.881 1.00 96.44 98 SER A CA 1
ATOM 795 C C . SER A 1 98 ? 12.686 -8.943 -17.170 1.00 96.44 98 SER A C 1
ATOM 797 O O . SER A 1 98 ? 12.992 -10.121 -16.984 1.00 96.44 98 SER A O 1
ATOM 799 N N . GLU A 1 99 ? 13.432 -7.904 -16.783 1.00 92.12 99 GLU A N 1
ATOM 800 C CA . GLU A 1 99 ? 14.569 -7.961 -15.851 1.00 92.12 99 GLU A CA 1
ATOM 801 C C . GLU A 1 99 ? 14.133 -8.404 -14.442 1.00 92.12 99 GLU A C 1
ATOM 803 O O . GLU A 1 99 ? 14.818 -9.288 -13.874 1.00 92.12 99 GLU A O 1
#

Secondary structure (DSSP, 8-state):
--TTTTTS-HHHHHHHHHHTT--STT------S----PPP---S------HHHHHHHHHHHHHHHHHS--GGGS------TT-SS--S--HHHHHHHH-